Protein AF-A0A2W5T3E6-F1 (afdb_monomer)

Structure (mmCIF, N/CA/C/O backbone):
data_AF-A0A2W5T3E6-F1
#
_entry.id   AF-A0A2W5T3E6-F1
#
loop_
_atom_site.group_PDB
_atom_site.id
_atom_site.type_symbol
_atom_site.label_atom_id
_atom_site.label_alt_id
_atom_site.label_comp_id
_atom_site.label_asym_id
_atom_site.label_entity_id
_atom_site.label_seq_id
_atom_site.pdbx_PDB_ins_code
_atom_site.Cartn_x
_atom_site.Cartn_y
_atom_site.Cartn_z
_atom_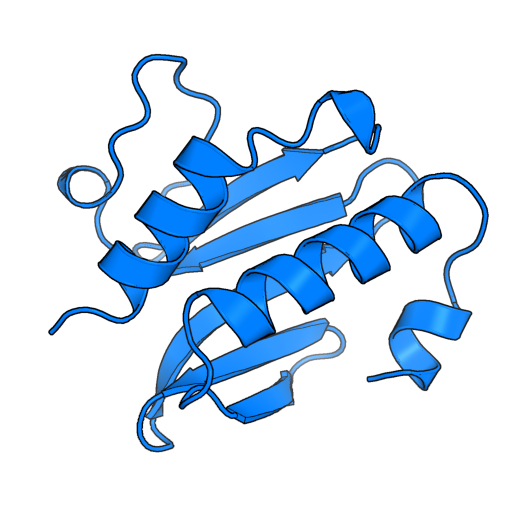site.occupancy
_atom_site.B_iso_or_equiv
_atom_site.auth_seq_id
_atom_site.auth_comp_id
_atom_site.auth_asym_id
_atom_site.auth_atom_id
_atom_site.pdbx_PDB_model_num
ATOM 1 N N . MET A 1 1 ? 7.322 -2.100 9.724 1.00 79.31 1 MET A N 1
ATOM 2 C CA . MET A 1 1 ? 6.057 -2.074 8.947 1.00 79.31 1 MET A CA 1
ATOM 3 C C . MET A 1 1 ? 4.866 -2.154 9.878 1.00 79.31 1 MET A C 1
ATOM 5 O O . MET A 1 1 ? 4.035 -1.257 9.857 1.00 79.31 1 MET A O 1
ATOM 9 N N . ASP A 1 2 ? 4.837 -3.162 10.740 1.00 81.81 2 ASP A N 1
ATOM 10 C CA . ASP A 1 2 ? 3.804 -3.334 11.760 1.00 81.81 2 ASP A CA 1
ATOM 11 C C . ASP A 1 2 ? 3.668 -2.125 12.699 1.00 81.81 2 ASP A C 1
ATOM 13 O O . ASP A 1 2 ? 2.551 -1.692 12.954 1.00 81.81 2 ASP A O 1
ATOM 17 N N . GLU A 1 3 ? 4.770 -1.468 13.079 1.00 85.00 3 GLU A N 1
ATOM 18 C CA . GLU A 1 3 ? 4.727 -0.201 13.834 1.00 85.00 3 GLU A CA 1
ATOM 19 C C . GLU A 1 3 ? 4.033 0.946 13.086 1.00 85.00 3 GLU A C 1
ATOM 21 O O . GLU A 1 3 ? 3.386 1.787 13.702 1.00 85.00 3 GLU A O 1
ATOM 26 N N . TYR A 1 4 ? 4.148 1.008 11.754 1.00 86.75 4 TYR A N 1
ATOM 27 C CA . TYR A 1 4 ? 3.424 2.008 10.965 1.00 86.75 4 TYR A CA 1
ATOM 28 C C . TYR A 1 4 ? 1.931 1.697 10.968 1.00 86.75 4 TYR A C 1
ATOM 30 O O . TYR A 1 4 ? 1.117 2.591 11.162 1.00 86.75 4 TYR A O 1
ATOM 38 N N . PHE A 1 5 ? 1.576 0.425 10.792 1.00 87.50 5 PHE A N 1
ATOM 39 C CA . PHE A 1 5 ? 0.185 -0.007 10.757 1.00 87.50 5 PHE A CA 1
ATOM 40 C C . PHE A 1 5 ? -0.463 0.153 12.137 1.00 87.50 5 PHE A C 1
ATOM 42 O O . PHE A 1 5 ? -1.650 0.441 12.209 1.00 87.50 5 PHE A O 1
ATOM 49 N N . ALA A 1 6 ? 0.295 0.004 13.229 1.00 88.00 6 ALA A N 1
ATOM 50 C CA . ALA A 1 6 ? -0.182 0.188 14.602 1.00 88.00 6 ALA A CA 1
ATOM 51 C C . ALA A 1 6 ? -0.600 1.636 14.916 1.00 88.00 6 ALA A C 1
ATOM 53 O O . ALA A 1 6 ? -1.316 1.869 15.882 1.00 88.00 6 ALA A O 1
ATOM 54 N N . LYS A 1 7 ? -0.194 2.611 14.090 1.00 88.00 7 LYS A N 1
ATOM 55 C CA . LYS A 1 7 ? -0.640 4.011 14.203 1.00 88.00 7 LYS A CA 1
ATOM 56 C C . LYS A 1 7 ? -2.058 4.237 13.675 1.00 88.00 7 LYS A C 1
ATOM 58 O O . LYS A 1 7 ? -2.599 5.326 13.853 1.00 88.00 7 LYS A O 1
ATOM 63 N N . PHE A 1 8 ? -2.627 3.247 12.992 1.00 89.31 8 PHE A N 1
ATOM 64 C CA . PHE A 1 8 ? -3.958 3.303 12.406 1.00 89.31 8 PHE A CA 1
ATOM 65 C C . PHE A 1 8 ? -4.837 2.234 13.047 1.00 89.31 8 PHE A C 1
ATOM 67 O O . PHE A 1 8 ? -4.378 1.126 13.321 1.00 89.31 8 PHE A O 1
ATOM 74 N N . ASP A 1 9 ? -6.108 2.567 13.230 1.00 87.75 9 ASP A N 1
ATOM 75 C CA . ASP A 1 9 ? -7.141 1.665 13.735 1.00 87.75 9 ASP A CA 1
ATOM 76 C C . ASP A 1 9 ? -8.356 1.690 12.787 1.00 87.75 9 ASP A C 1
ATOM 78 O O . ASP A 1 9 ? -8.331 2.384 11.764 1.00 87.75 9 ASP A O 1
ATOM 82 N N . GLY A 1 10 ? -9.399 0.912 13.076 1.00 88.94 10 GLY A N 1
ATOM 83 C CA . GLY A 1 10 ? -10.649 0.927 12.324 1.00 88.94 10 GLY A CA 1
ATOM 84 C C . GLY A 1 10 ? -10.500 0.552 10.845 1.00 88.94 10 GLY A C 1
ATOM 85 O O . GLY A 1 10 ? -9.866 -0.442 10.485 1.00 88.94 10 GLY A O 1
ATOM 86 N N . GLU A 1 11 ? -11.135 1.336 9.974 1.00 89.12 11 GLU A N 1
ATOM 87 C CA . GLU A 1 11 ? -11.175 1.104 8.523 1.00 89.12 11 GLU A CA 1
ATOM 88 C C . GLU A 1 11 ? -9.792 1.213 7.876 1.00 89.12 11 GLU A C 1
ATOM 90 O O . GLU A 1 11 ? -9.397 0.345 7.100 1.00 89.12 11 GLU A O 1
ATOM 95 N N . GLN A 1 12 ? -9.009 2.226 8.247 1.00 90.56 12 GLN A N 1
ATOM 96 C CA . GLN A 1 12 ? -7.681 2.483 7.692 1.00 90.56 12 GLN A CA 1
ATOM 97 C C . GLN A 1 12 ? -6.756 1.293 7.942 1.00 90.56 12 GLN A C 1
ATOM 99 O O . GLN A 1 12 ? -6.035 0.868 7.036 1.00 90.56 12 GLN A O 1
ATOM 104 N N . ARG A 1 13 ? -6.814 0.712 9.150 1.00 91.12 13 ARG A N 1
ATOM 105 C CA . ARG A 1 13 ? -6.042 -0.490 9.478 1.00 91.12 13 ARG A CA 1
ATOM 106 C C . ARG A 1 13 ? -6.447 -1.671 8.607 1.00 91.12 13 ARG A C 1
ATOM 108 O O . ARG A 1 13 ? -5.577 -2.333 8.046 1.00 91.12 13 ARG A O 1
ATOM 115 N N . LYS A 1 14 ? -7.751 -1.909 8.448 1.00 92.44 14 LYS A N 1
ATOM 116 C CA . LYS A 1 14 ? -8.251 -3.005 7.609 1.00 92.44 14 LYS A CA 1
ATOM 117 C C . LYS A 1 14 ? -7.852 -2.829 6.140 1.00 92.44 14 LYS A C 1
ATOM 119 O O . LYS A 1 14 ? -7.494 -3.810 5.494 1.00 92.44 14 LYS A O 1
ATOM 124 N N . ILE A 1 15 ? -7.865 -1.598 5.619 1.00 93.31 15 ILE A N 1
ATOM 125 C CA . ILE A 1 15 ? -7.424 -1.301 4.246 1.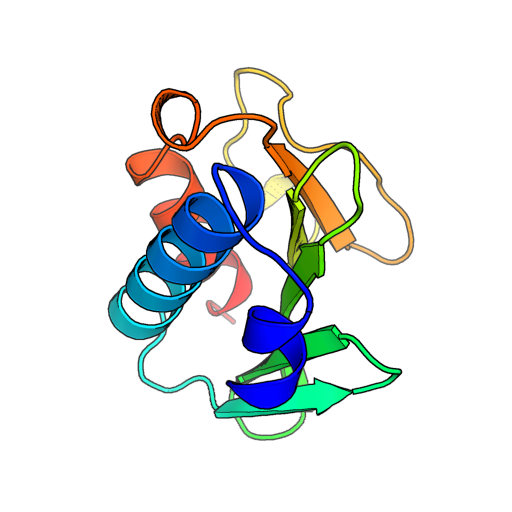00 93.31 15 ILE A CA 1
ATOM 126 C C . ILE A 1 15 ? -5.931 -1.584 4.100 1.00 93.31 15 ILE A C 1
ATOM 128 O O . ILE A 1 15 ? -5.525 -2.255 3.156 1.00 93.31 15 ILE A O 1
ATOM 132 N N . LEU A 1 16 ? -5.113 -1.115 5.044 1.00 92.56 16 LEU A N 1
ATOM 133 C CA . LEU A 1 16 ? -3.674 -1.363 5.051 1.00 92.56 16 LEU A CA 1
ATOM 134 C C . LEU A 1 16 ? -3.349 -2.863 5.056 1.00 92.56 16 LEU A C 1
ATOM 136 O O . LEU A 1 16 ? -2.526 -3.305 4.252 1.00 92.56 16 LEU A O 1
ATOM 140 N N . ASP A 1 17 ? -4.001 -3.644 5.919 1.00 92.69 17 ASP A N 1
ATOM 141 C CA . ASP A 1 17 ? -3.821 -5.099 5.990 1.00 92.69 17 ASP A CA 1
ATOM 142 C C . ASP A 1 17 ? -4.266 -5.794 4.691 1.00 92.69 17 ASP A C 1
ATOM 144 O O . ASP A 1 17 ? -3.526 -6.611 4.135 1.00 92.69 17 ASP A O 1
ATOM 148 N N . ALA A 1 18 ? -5.418 -5.405 4.135 1.00 93.06 18 ALA A N 1
ATOM 149 C CA . ALA A 1 18 ? -5.898 -5.932 2.859 1.00 93.06 18 ALA A CA 1
ATOM 150 C C . ALA A 1 18 ? -4.935 -5.620 1.702 1.00 93.06 18 ALA A C 1
ATOM 152 O O . ALA A 1 18 ? -4.615 -6.502 0.902 1.00 93.06 18 ALA A O 1
ATOM 153 N N . LEU A 1 19 ? -4.434 -4.385 1.621 1.00 92.62 19 LEU A N 1
ATOM 154 C CA . LEU A 1 19 ? -3.473 -3.977 0.598 1.00 92.62 19 LEU A CA 1
ATOM 155 C C . LEU A 1 19 ? -2.139 -4.702 0.765 1.00 92.62 19 LEU A C 1
ATOM 157 O O . LEU A 1 19 ? -1.597 -5.193 -0.221 1.00 92.62 19 LEU A O 1
ATOM 161 N N . ARG A 1 20 ? -1.630 -4.834 1.996 1.00 91.94 20 ARG A N 1
ATOM 162 C CA . ARG A 1 20 ? -0.408 -5.603 2.283 1.00 91.94 20 ARG A CA 1
ATOM 163 C C . ARG A 1 20 ? -0.538 -7.035 1.768 1.00 91.94 20 ARG A C 1
ATOM 165 O O . ARG A 1 20 ? 0.348 -7.490 1.048 1.00 91.94 20 ARG A O 1
ATOM 172 N N . ALA A 1 21 ? -1.643 -7.714 2.079 1.00 92.31 21 ALA A N 1
ATOM 173 C CA . ALA A 1 21 ? -1.891 -9.076 1.613 1.00 92.31 21 ALA A CA 1
ATOM 174 C C . ALA A 1 21 ? -1.939 -9.164 0.076 1.00 92.31 21 ALA A C 1
ATOM 176 O O . ALA A 1 21 ? -1.326 -10.057 -0.513 1.00 92.31 21 ALA A O 1
ATOM 177 N N . LEU A 1 22 ? -2.606 -8.210 -0.583 1.00 92.94 22 LEU A N 1
ATOM 178 C CA . LEU A 1 22 ? -2.658 -8.141 -2.047 1.00 92.94 22 LEU A CA 1
ATOM 179 C C . LEU A 1 22 ? -1.274 -7.929 -2.664 1.00 92.94 22 LEU A C 1
ATOM 181 O O . LEU A 1 22 ? -0.949 -8.591 -3.646 1.00 92.94 22 LEU A O 1
ATOM 185 N N . ILE A 1 23 ? -0.454 -7.045 -2.093 1.00 92.62 23 ILE A N 1
ATOM 186 C CA . ILE A 1 23 ? 0.902 -6.769 -2.580 1.00 92.62 23 ILE A CA 1
ATOM 187 C C . ILE A 1 23 ? 1.774 -8.012 -2.441 1.00 92.62 23 ILE A C 1
ATOM 189 O O . ILE A 1 23 ? 2.377 -8.443 -3.421 1.00 92.62 23 ILE A O 1
ATOM 193 N N . THR A 1 24 ? 1.792 -8.640 -1.265 1.00 90.50 24 THR A N 1
ATOM 194 C CA . THR A 1 24 ? 2.568 -9.866 -1.041 1.00 90.50 24 THR A CA 1
ATOM 195 C C . THR A 1 24 ? 2.130 -11.002 -1.969 1.00 90.50 24 THR A C 1
ATOM 197 O O . THR A 1 24 ? 2.975 -11.755 -2.446 1.00 90.50 24 THR A O 1
ATOM 200 N N . SER A 1 25 ? 0.836 -11.109 -2.281 1.00 92.12 25 SER A N 1
ATOM 201 C CA . SER A 1 25 ? 0.328 -12.111 -3.224 1.00 92.12 25 SER A CA 1
ATOM 202 C C . SER A 1 25 ? 0.663 -11.782 -4.686 1.00 92.12 25 SER A C 1
ATOM 204 O O . SER A 1 25 ? 1.038 -12.670 -5.451 1.00 92.12 25 SER A O 1
ATOM 206 N N . ALA A 1 26 ? 0.546 -10.515 -5.091 1.00 91.75 26 ALA A N 1
ATOM 207 C CA . ALA A 1 26 ? 0.766 -10.089 -6.471 1.00 91.75 26 ALA A CA 1
ATOM 208 C C . ALA A 1 26 ? 2.252 -10.064 -6.851 1.00 91.75 26 ALA A C 1
ATOM 210 O O . ALA A 1 26 ? 2.606 -10.416 -7.978 1.00 91.75 26 ALA A O 1
ATOM 211 N N . VAL A 1 27 ? 3.106 -9.628 -5.923 1.00 91.12 27 VAL A N 1
ATOM 212 C CA . VAL A 1 27 ? 4.540 -9.401 -6.131 1.00 91.12 27 VAL A CA 1
ATOM 213 C C . VAL A 1 27 ? 5.356 -9.988 -4.969 1.00 91.12 27 VAL A C 1
ATOM 215 O O . VAL A 1 27 ? 6.038 -9.256 -4.255 1.00 91.12 27 VAL A O 1
ATOM 218 N N . PRO A 1 28 ? 5.358 -11.323 -4.779 1.00 89.44 28 PRO A N 1
ATOM 219 C CA . PRO A 1 28 ? 6.026 -11.974 -3.642 1.00 89.44 28 PRO A CA 1
ATOM 220 C C . PRO A 1 28 ? 7.547 -11.768 -3.616 1.00 89.44 28 PRO A C 1
ATOM 222 O O . PRO A 1 28 ? 8.182 -11.929 -2.580 1.00 89.44 28 PRO A O 1
ATOM 225 N N . LYS A 1 29 ? 8.139 -11.399 -4.757 1.00 89.06 29 LYS A N 1
ATOM 226 C CA . LYS A 1 29 ? 9.565 -11.075 -4.888 1.00 89.06 29 LYS A CA 1
ATOM 227 C C . LYS A 1 29 ? 9.910 -9.648 -4.444 1.00 89.06 29 LYS A C 1
ATOM 229 O O . LYS A 1 29 ? 11.088 -9.308 -4.392 1.00 89.06 29 LYS A O 1
ATOM 234 N N . ALA A 1 30 ? 8.918 -8.793 -4.192 1.00 91.06 30 ALA A N 1
ATOM 235 C CA . ALA A 1 30 ? 9.158 -7.416 -3.791 1.00 91.06 30 ALA A CA 1
ATOM 236 C C . ALA A 1 30 ? 9.465 -7.337 -2.290 1.00 91.06 30 ALA A C 1
ATOM 238 O O . ALA A 1 30 ? 8.716 -7.837 -1.451 1.00 91.06 30 ALA A O 1
ATOM 239 N N . THR A 1 31 ? 10.546 -6.649 -1.948 1.00 91.19 31 THR A N 1
ATOM 240 C CA . THR A 1 31 ? 10.962 -6.431 -0.564 1.00 91.19 31 THR A CA 1
ATOM 241 C C . THR A 1 31 ? 10.215 -5.239 0.014 1.00 91.19 31 THR A C 1
ATOM 243 O O . THR A 1 31 ? 10.303 -4.133 -0.521 1.00 91.19 31 THR A O 1
ATOM 246 N N . ALA A 1 32 ? 9.504 -5.456 1.120 1.00 90.75 32 ALA A N 1
ATOM 247 C CA . ALA A 1 32 ? 8.839 -4.400 1.874 1.00 90.75 32 ALA A CA 1
ATOM 248 C C . ALA A 1 32 ? 9.827 -3.705 2.824 1.00 90.75 32 ALA A C 1
ATOM 250 O O . ALA A 1 32 ? 10.462 -4.356 3.653 1.00 90.75 32 ALA A O 1
ATOM 251 N N . ALA A 1 33 ? 9.917 -2.382 2.755 1.00 90.38 33 ALA A N 1
ATOM 252 C CA . ALA A 1 33 ? 10.720 -1.558 3.652 1.00 90.38 33 ALA A CA 1
ATOM 253 C C . ALA A 1 33 ? 9.987 -0.248 3.963 1.00 90.38 33 ALA A C 1
ATOM 255 O O . ALA A 1 33 ? 9.251 0.274 3.132 1.00 90.38 33 ALA A O 1
ATOM 256 N N . ILE A 1 34 ? 10.185 0.322 5.153 1.00 89.12 34 ILE A N 1
ATOM 257 C CA . ILE A 1 34 ? 9.710 1.685 5.423 1.00 89.12 34 ILE A CA 1
ATOM 258 C C . ILE A 1 34 ? 10.755 2.660 4.879 1.00 89.12 34 ILE A C 1
ATOM 260 O O . ILE A 1 34 ? 11.894 2.662 5.342 1.00 89.12 34 ILE A O 1
ATOM 264 N N . LYS A 1 35 ? 10.364 3.506 3.923 1.00 84.06 35 LYS A N 1
ATOM 265 C CA . LYS A 1 35 ? 11.185 4.613 3.412 1.00 84.06 35 LYS A CA 1
ATOM 266 C C . LYS A 1 35 ? 10.417 5.920 3.569 1.00 84.06 35 LYS A C 1
ATOM 268 O O . LYS A 1 35 ? 9.218 5.971 3.315 1.00 84.06 35 LYS A O 1
ATOM 273 N N . TRP A 1 36 ? 11.100 6.963 4.046 1.00 81.69 36 TRP A N 1
ATOM 274 C CA . TRP A 1 36 ? 10.514 8.296 4.270 1.00 81.69 36 TRP A CA 1
ATOM 275 C C . TRP A 1 36 ? 9.212 8.280 5.093 1.00 81.69 36 TRP A C 1
ATOM 277 O O . TRP A 1 36 ? 8.276 9.028 4.829 1.00 81.69 36 TRP A O 1
ATOM 287 N N . GLY A 1 37 ? 9.139 7.389 6.087 1.00 84.19 37 GLY A N 1
ATOM 288 C CA . GLY A 1 37 ? 7.986 7.277 6.981 1.00 84.19 37 GLY A CA 1
ATOM 289 C C . GLY A 1 37 ? 6.771 6.550 6.400 1.00 84.19 37 GLY A C 1
ATOM 290 O O . GLY A 1 37 ? 5.732 6.539 7.054 1.00 84.19 37 GLY A O 1
ATOM 291 N N . MET A 1 38 ? 6.881 5.921 5.227 1.00 87.94 38 MET A N 1
ATOM 292 C CA . MET A 1 38 ? 5.801 5.133 4.631 1.00 87.94 38 MET A CA 1
ATOM 293 C C . MET A 1 38 ? 6.284 3.761 4.130 1.00 87.94 38 MET A C 1
ATOM 295 O O . MET A 1 38 ? 7.434 3.620 3.708 1.00 87.94 38 MET A O 1
ATOM 299 N N . PRO A 1 39 ? 5.437 2.719 4.196 1.00 91.94 39 PRO A N 1
ATOM 300 C CA . PRO A 1 39 ? 5.772 1.418 3.639 1.00 91.94 39 PRO A CA 1
ATOM 301 C C . PRO A 1 39 ? 5.915 1.464 2.117 1.00 91.94 39 PRO A C 1
ATOM 303 O O . PRO A 1 39 ? 5.022 1.930 1.415 1.00 91.94 39 PRO A O 1
ATOM 306 N N . MET A 1 40 ? 7.026 0.944 1.616 1.00 91.94 40 MET A N 1
ATOM 307 C CA . MET A 1 40 ? 7.391 0.898 0.208 1.00 91.94 40 MET A CA 1
ATOM 308 C C . MET A 1 40 ? 7.869 -0.507 -0.155 1.00 91.94 40 MET A C 1
ATOM 310 O O . MET A 1 40 ? 8.558 -1.159 0.625 1.00 91.94 40 MET A O 1
ATOM 314 N N . TRP A 1 41 ? 7.524 -0.960 -1.355 1.00 93.25 41 TRP A N 1
ATOM 315 C CA . TRP A 1 41 ? 7.949 -2.238 -1.900 1.00 93.25 41 TRP A CA 1
ATOM 316 C C . TRP A 1 41 ? 8.837 -2.009 -3.104 1.00 93.25 41 TRP A C 1
ATOM 318 O O . TRP A 1 41 ? 8.459 -1.322 -4.059 1.00 93.25 41 TRP A O 1
ATOM 328 N N . THR A 1 42 ? 10.012 -2.620 -3.055 1.00 92.56 42 THR A N 1
ATOM 329 C CA . THR A 1 42 ? 10.996 -2.561 -4.130 1.00 92.56 42 THR A CA 1
ATOM 330 C C . THR A 1 42 ? 11.314 -3.953 -4.645 1.00 92.56 42 THR A C 1
ATOM 332 O O . THR A 1 42 ? 11.577 -4.856 -3.855 1.00 92.56 42 THR A O 1
ATOM 335 N N . LEU A 1 43 ? 11.332 -4.114 -5.961 1.00 91.00 43 LEU A N 1
ATOM 336 C CA . LEU A 1 43 ? 11.796 -5.309 -6.651 1.00 91.00 43 LEU A CA 1
ATOM 337 C C . LEU A 1 43 ? 13.282 -5.152 -7.004 1.00 91.00 43 LEU A C 1
ATOM 339 O O . LEU A 1 43 ? 13.720 -4.051 -7.345 1.00 91.00 43 LEU A O 1
ATOM 343 N N . ASP A 1 44 ? 14.053 -6.237 -6.900 1.00 86.44 44 ASP A N 1
ATOM 344 C CA . ASP A 1 44 ? 15.478 -6.276 -7.269 1.00 86.44 44 ASP A CA 1
ATOM 345 C C . ASP A 1 44 ? 16.317 -5.145 -6.625 1.00 86.44 44 ASP A C 1
ATOM 347 O O . ASP A 1 44 ? 17.232 -4.595 -7.229 1.00 86.44 44 ASP A O 1
ATOM 351 N N . GLY A 1 45 ? 15.965 -4.730 -5.401 1.00 80.06 45 GLY A N 1
ATOM 352 C CA . GLY A 1 45 ? 16.700 -3.737 -4.601 1.00 80.06 45 GLY A CA 1
ATOM 353 C C . GLY A 1 45 ? 16.543 -2.264 -5.012 1.00 80.06 45 GLY A C 1
ATOM 354 O O . GLY A 1 45 ? 16.710 -1.385 -4.164 1.00 80.06 45 GLY A O 1
ATOM 355 N N . SER A 1 46 ? 16.169 -1.970 -6.260 1.00 83.19 46 SER A N 1
ATOM 356 C CA . SER A 1 46 ? 16.117 -0.587 -6.774 1.00 83.19 46 SER A CA 1
ATOM 357 C C . SER A 1 46 ? 14.780 -0.187 -7.391 1.00 83.19 46 SER A C 1
ATOM 359 O O . SER A 1 46 ? 14.431 0.994 -7.373 1.00 83.19 46 SER A O 1
ATOM 361 N N . LYS A 1 47 ? 14.001 -1.134 -7.922 1.00 88.69 47 LYS A N 1
ATOM 362 C CA . LYS A 1 47 ? 12.772 -0.808 -8.649 1.00 88.69 47 LYS A CA 1
ATOM 363 C C . LYS A 1 47 ? 11.610 -0.635 -7.684 1.00 88.69 47 LYS A C 1
ATOM 365 O O . LYS A 1 47 ? 11.127 -1.608 -7.120 1.00 88.69 47 LYS A O 1
ATOM 370 N N . ILE A 1 48 ? 11.119 0.587 -7.518 1.00 89.94 4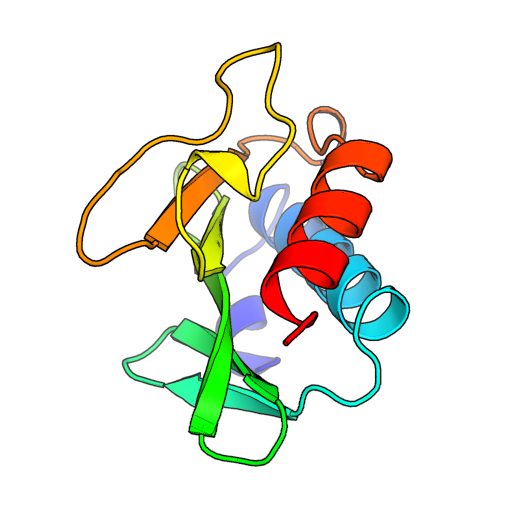8 ILE A N 1
ATOM 371 C CA . ILE A 1 48 ? 9.909 0.840 -6.728 1.00 89.94 48 ILE A CA 1
ATOM 372 C C . ILE A 1 48 ? 8.713 0.262 -7.484 1.00 89.94 48 ILE A C 1
ATOM 374 O O . ILE A 1 48 ? 8.482 0.628 -8.633 1.00 89.94 48 ILE A O 1
ATOM 378 N N . VAL A 1 49 ? 7.968 -0.633 -6.837 1.00 92.00 49 VAL A N 1
ATOM 379 C CA . VAL A 1 49 ? 6.728 -1.211 -7.374 1.00 92.00 49 VAL A CA 1
ATOM 380 C C . VAL A 1 49 ? 5.539 -0.418 -6.854 1.00 92.00 49 VAL A C 1
ATOM 382 O O . VAL A 1 49 ? 4.724 0.086 -7.625 1.00 92.00 49 VAL A O 1
ATOM 385 N N . CYS A 1 50 ? 5.460 -0.275 -5.532 1.00 93.31 50 CYS A N 1
ATOM 386 C CA . CYS A 1 50 ? 4.369 0.423 -4.875 1.00 93.31 50 CYS A CA 1
ATOM 387 C C . CYS A 1 50 ? 4.771 0.965 -3.503 1.00 93.31 50 CYS A C 1
ATOM 389 O O . CYS A 1 50 ? 5.779 0.563 -2.920 1.00 93.31 50 CYS A O 1
ATOM 391 N N . ALA A 1 51 ? 3.952 1.857 -2.962 1.00 92.31 51 ALA A N 1
ATOM 392 C CA . ALA A 1 51 ? 4.033 2.329 -1.592 1.00 92.31 51 ALA A CA 1
ATOM 393 C C . ALA A 1 51 ? 2.629 2.542 -1.020 1.00 92.31 51 ALA A C 1
ATOM 395 O O . ALA A 1 51 ? 1.679 2.793 -1.754 1.00 92.31 51 ALA A O 1
ATOM 396 N N . LEU A 1 52 ? 2.491 2.453 0.298 1.00 92.62 52 LEU A N 1
ATOM 397 C CA . LEU A 1 52 ? 1.247 2.753 0.997 1.00 92.62 52 LEU A CA 1
ATOM 398 C C . LEU A 1 52 ? 1.405 4.046 1.781 1.00 92.62 52 LEU A C 1
ATOM 400 O O . LEU A 1 52 ? 2.366 4.220 2.525 1.00 92.62 52 LEU A O 1
ATOM 404 N N . ARG A 1 53 ? 0.434 4.940 1.651 1.00 90.88 53 ARG A N 1
ATOM 405 C CA . ARG A 1 53 ? 0.330 6.157 2.448 1.00 90.88 53 ARG A CA 1
ATOM 406 C C . ARG A 1 53 ? -1.020 6.164 3.138 1.00 90.88 53 ARG A C 1
ATOM 408 O O . ARG A 1 53 ? -2.027 6.474 2.520 1.00 90.88 53 ARG A O 1
ATOM 415 N N . ALA A 1 54 ? -1.049 5.867 4.425 1.00 90.50 54 ALA A N 1
ATOM 416 C CA . ALA A 1 54 ? -2.250 6.039 5.224 1.00 90.50 54 ALA A CA 1
ATOM 417 C C . ALA A 1 54 ? -2.292 7.429 5.866 1.00 90.50 54 ALA A C 1
ATOM 419 O O . ALA A 1 54 ? -1.283 7.965 6.331 1.00 90.50 54 ALA A O 1
ATOM 420 N N . THR A 1 55 ? -3.486 8.009 5.881 1.00 88.00 55 THR A N 1
ATOM 421 C CA . THR A 1 55 ? -3.829 9.246 6.583 1.00 88.00 55 THR A CA 1
ATOM 422 C C . THR A 1 55 ? -5.047 8.984 7.469 1.00 88.00 55 THR A C 1
ATOM 424 O O . THR A 1 55 ? -5.679 7.934 7.371 1.00 88.00 55 THR A O 1
ATOM 427 N N . LYS A 1 56 ? -5.418 9.942 8.327 1.00 84.12 56 LYS A N 1
ATOM 428 C CA . LYS A 1 56 ? -6.640 9.821 9.138 1.00 84.12 56 LYS A CA 1
ATOM 429 C C . LYS A 1 56 ? -7.922 9.783 8.294 1.00 84.12 56 LYS A C 1
ATOM 431 O O . LYS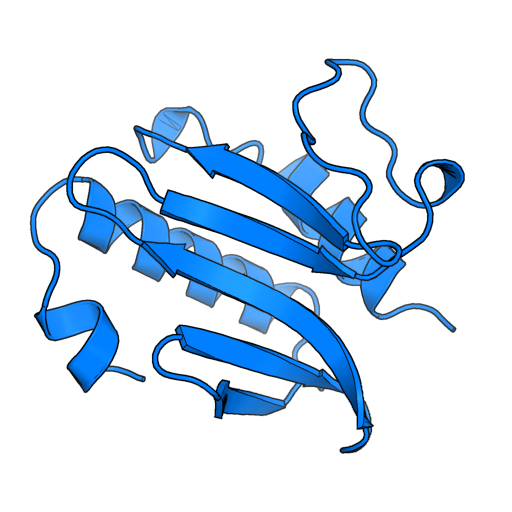 A 1 56 ? -8.921 9.274 8.776 1.00 84.12 56 LYS A O 1
ATOM 436 N N . ALA A 1 57 ? -7.903 10.286 7.058 1.00 87.81 57 ALA A N 1
ATOM 437 C CA . ALA A 1 57 ? -9.088 10.349 6.200 1.00 87.81 57 ALA A CA 1
ATOM 438 C C . ALA A 1 57 ? -9.171 9.195 5.185 1.00 87.81 57 ALA A C 1
ATOM 440 O O . ALA A 1 57 ? -10.259 8.728 4.876 1.00 87.81 57 ALA A O 1
ATOM 441 N N . HIS A 1 58 ? -8.035 8.753 4.645 1.00 90.25 58 HIS A N 1
ATOM 442 C CA . HIS A 1 58 ? -7.976 7.732 3.595 1.00 90.25 58 HIS A CA 1
ATOM 443 C C . HIS A 1 58 ? -6.607 7.047 3.545 1.00 90.25 58 HIS A C 1
ATOM 445 O O . HIS A 1 58 ? -5.604 7.578 4.035 1.00 90.25 58 HIS A O 1
ATOM 451 N N . VAL A 1 59 ? -6.557 5.892 2.889 1.00 92.62 59 VAL A N 1
ATOM 452 C CA . VAL A 1 59 ? -5.338 5.154 2.557 1.00 92.62 59 VAL A CA 1
ATOM 453 C C . VAL A 1 59 ? -5.080 5.253 1.057 1.00 92.62 59 VAL A C 1
ATOM 455 O O . VAL A 1 59 ? -5.899 4.848 0.244 1.00 92.62 59 VAL A O 1
ATOM 458 N N . GLY A 1 60 ? -3.931 5.804 0.692 1.00 92.12 60 GLY A N 1
ATOM 459 C CA . GLY A 1 60 ? -3.419 5.858 -0.667 1.00 92.12 60 GLY A CA 1
ATOM 460 C C . GLY A 1 60 ? -2.529 4.656 -0.980 1.00 92.12 60 GLY A C 1
ATOM 461 O O . GLY A 1 60 ? -1.534 4.432 -0.289 1.00 92.12 60 GLY A O 1
ATOM 462 N N . LEU A 1 61 ? -2.842 3.914 -2.039 1.00 93.00 61 LEU A N 1
ATOM 463 C CA . LEU A 1 61 ? -1.921 2.971 -2.673 1.00 93.00 61 LEU A CA 1
ATOM 464 C C . LEU A 1 61 ? -1.222 3.676 -3.831 1.00 93.00 61 LEU A C 1
ATOM 466 O O . LEU A 1 61 ? -1.850 3.950 -4.844 1.00 93.00 61 LEU A O 1
ATOM 470 N N . LEU A 1 62 ? 0.073 3.931 -3.697 1.00 91.50 62 LEU A N 1
ATOM 471 C CA . LEU A 1 62 ? 0.910 4.466 -4.759 1.00 91.50 62 LEU A CA 1
ATOM 472 C C . LEU A 1 62 ? 1.504 3.309 -5.562 1.00 91.50 62 LEU A C 1
ATOM 474 O O . LEU A 1 62 ? 2.114 2.417 -4.981 1.00 91.50 62 LEU A O 1
ATOM 478 N N . VAL A 1 63 ? 1.372 3.330 -6.880 1.00 91.62 63 VAL A N 1
ATOM 479 C CA . VAL A 1 63 ? 1.996 2.398 -7.824 1.00 91.62 63 VAL A CA 1
ATOM 480 C C . VAL A 1 63 ? 2.911 3.169 -8.767 1.00 91.62 63 VAL A C 1
ATOM 482 O O . VAL A 1 63 ? 2.606 4.288 -9.179 1.00 91.62 63 VAL A O 1
ATOM 485 N N . SER A 1 64 ? 4.059 2.581 -9.081 1.00 89.69 64 SER A N 1
ATOM 486 C CA . SER A 1 64 ? 5.088 3.195 -9.919 1.00 89.69 64 SER A CA 1
ATOM 487 C C . SER A 1 64 ? 4.979 2.686 -11.356 1.00 89.69 64 SER A C 1
ATOM 489 O O . SER A 1 64 ? 5.023 1.481 -11.605 1.00 89.69 64 SER A O 1
ATOM 491 N N . GLY A 1 65 ? 4.824 3.597 -12.309 1.00 86.75 65 GLY A N 1
ATOM 492 C CA . GLY A 1 65 ? 4.718 3.315 -13.734 1.00 86.75 65 GLY A CA 1
ATOM 493 C C . GLY A 1 65 ? 4.061 4.455 -14.524 1.00 86.75 65 GLY A C 1
ATOM 494 O O . GLY A 1 65 ? 3.387 5.313 -13.947 1.0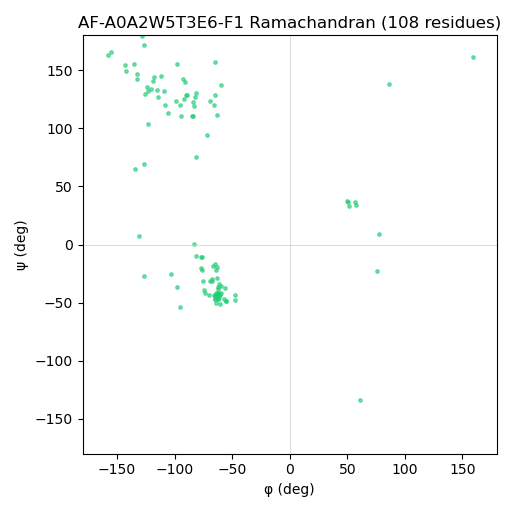0 86.75 65 GLY A O 1
ATOM 495 N N . PRO A 1 66 ? 4.245 4.480 -15.854 1.00 83.31 66 PRO A N 1
ATOM 496 C CA . PRO A 1 66 ? 3.523 5.403 -16.720 1.00 83.31 66 PRO A CA 1
ATOM 497 C C . PRO A 1 66 ? 2.019 5.108 -16.707 1.00 83.31 66 PRO A C 1
ATOM 499 O O . PRO A 1 66 ? 1.584 3.989 -16.440 1.00 83.31 66 PRO A O 1
ATOM 502 N N . ALA A 1 67 ? 1.232 6.124 -17.048 1.00 79.38 67 ALA A N 1
ATOM 503 C CA . ALA A 1 67 ? -0.223 6.062 -17.139 1.00 79.38 67 ALA A CA 1
ATOM 504 C C . ALA A 1 67 ? -0.752 4.857 -17.924 1.00 79.38 67 ALA A C 1
ATOM 506 O O . ALA A 1 67 ? -1.629 4.144 -17.452 1.00 79.38 67 ALA A O 1
ATOM 507 N N . GLU A 1 68 ? -0.169 4.631 -19.096 1.00 82.38 68 GLU A N 1
ATOM 508 C CA . GLU A 1 68 ? -0.578 3.623 -20.078 1.00 82.38 68 GLU A CA 1
ATOM 509 C C . GLU A 1 68 ? -0.365 2.187 -19.588 1.00 82.38 68 GLU A C 1
ATOM 511 O O . GLU A 1 68 ? -0.951 1.249 -20.116 1.00 82.38 68 GLU A O 1
ATOM 516 N N . ARG A 1 69 ? 0.476 2.001 -18.563 1.00 84.62 69 ARG A N 1
ATOM 517 C CA . ARG A 1 69 ? 0.737 0.686 -17.968 1.00 84.62 69 ARG A CA 1
ATOM 518 C C . ARG A 1 69 ? -0.404 0.229 -17.056 1.00 84.62 69 ARG A C 1
ATOM 520 O O . ARG A 1 69 ? -0.499 -0.962 -16.760 1.00 84.62 69 ARG A O 1
ATOM 527 N N . PHE A 1 70 ? -1.236 1.152 -16.582 1.00 86.25 70 PHE A N 1
ATOM 528 C CA . PHE A 1 70 ? -2.323 0.848 -15.665 1.00 86.25 70 PHE A CA 1
ATOM 529 C C . PHE A 1 70 ? -3.658 0.902 -16.401 1.00 86.25 70 PHE A C 1
ATOM 531 O O . PHE A 1 70 ? -4.106 1.970 -16.806 1.00 86.25 70 PHE A O 1
ATOM 538 N N . ASP A 1 71 ? -4.299 -0.258 -16.531 1.00 83.25 71 ASP A N 1
ATOM 539 C CA . ASP A 1 71 ? -5.664 -0.361 -17.042 1.00 83.25 71 ASP A CA 1
ATOM 540 C C . ASP A 1 71 ? -6.636 0.178 -15.981 1.00 83.25 71 ASP A C 1
ATOM 542 O O . ASP A 1 71 ? -6.959 -0.503 -15.005 1.00 83.25 71 ASP A O 1
ATOM 546 N N . ASP A 1 72 ? -6.980 1.458 -16.100 1.00 82.88 72 ASP A N 1
ATOM 547 C CA . ASP A 1 72 ? -7.805 2.210 -15.151 1.00 82.88 72 ASP A CA 1
ATOM 548 C C . ASP A 1 72 ? -8.988 2.868 -15.885 1.00 82.88 72 ASP A C 1
ATOM 550 O O . ASP A 1 72 ? -9.012 4.091 -16.054 1.00 82.88 72 ASP A O 1
ATOM 554 N N . PRO A 1 73 ? -9.956 2.066 -16.372 1.00 77.62 73 PRO A N 1
ATOM 555 C CA . PRO A 1 73 ? -11.103 2.571 -17.133 1.00 77.62 73 PRO A CA 1
ATOM 556 C C . PRO A 1 73 ? -11.991 3.508 -16.304 1.00 77.62 73 PRO A C 1
ATOM 558 O O . PRO A 1 73 ? -12.597 4.427 -16.846 1.00 77.62 73 PRO A O 1
ATOM 561 N N . ASP A 1 74 ? -12.028 3.305 -14.985 1.00 79.75 74 ASP A N 1
ATOM 562 C CA . ASP A 1 74 ? -12.782 4.123 -14.033 1.00 79.75 74 ASP A CA 1
ATOM 563 C C . ASP A 1 74 ? -12.038 5.402 -13.599 1.00 79.75 74 ASP A C 1
ATOM 565 O O . ASP A 1 74 ? -12.547 6.147 -12.761 1.00 79.75 74 ASP A O 1
ATOM 569 N N . GLN A 1 75 ? -10.828 5.650 -14.119 1.00 82.00 75 GLN A N 1
ATOM 570 C CA . GLN A 1 75 ? -9.974 6.789 -13.753 1.00 82.00 75 GLN A CA 1
ATOM 571 C C . GLN A 1 75 ? -9.788 6.959 -12.229 1.00 82.00 75 GLN A C 1
ATOM 573 O O . GLN A 1 75 ? -9.747 8.079 -11.711 1.00 82.00 75 GLN A O 1
ATOM 578 N N . ARG A 1 76 ? -9.686 5.846 -11.488 1.00 85.50 76 ARG A N 1
ATOM 579 C CA . ARG A 1 76 ? -9.521 5.847 -10.024 1.00 85.50 76 ARG A CA 1
ATOM 580 C C . ARG A 1 76 ? -8.103 6.215 -9.596 1.00 85.50 76 ARG A C 1
ATOM 582 O O . ARG A 1 76 ? -7.883 6.583 -8.440 1.00 85.50 76 ARG A O 1
ATOM 589 N N . LEU A 1 77 ? -7.129 6.053 -10.487 1.00 85.75 77 LEU A N 1
ATOM 590 C CA . LEU A 1 77 ? -5.741 6.370 -10.220 1.00 85.75 77 LEU A CA 1
ATOM 591 C C . LEU A 1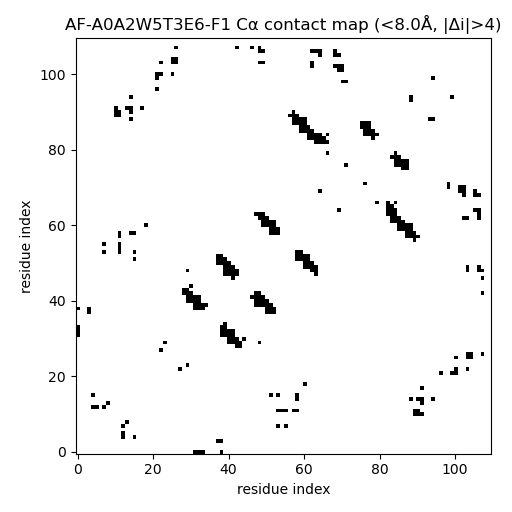 77 ? -5.470 7.854 -10.463 1.00 85.75 77 LEU A C 1
ATOM 593 O O . LEU A 1 77 ? -5.401 8.335 -11.594 1.00 85.75 77 LEU A O 1
ATOM 597 N N . GLU A 1 78 ? -5.223 8.568 -9.376 1.00 83.50 78 GLU A N 1
ATOM 598 C CA . GLU A 1 78 ? -4.917 9.989 -9.392 1.00 83.50 78 GLU A CA 1
ATOM 599 C C . GLU A 1 78 ? -3.406 10.241 -9.311 1.00 83.50 78 GLU A C 1
ATOM 601 O O . GLU A 1 78 ? -2.638 9.466 -8.740 1.00 83.50 78 GLU A O 1
ATOM 606 N N . GLY A 1 79 ? -2.967 11.391 -9.815 1.00 67.00 79 GLY A N 1
ATOM 607 C CA . GLY A 1 79 ? -1.573 11.814 -9.731 1.00 67.00 79 GLY A CA 1
ATOM 608 C C . GLY A 1 79 ? -0.703 11.278 -10.868 1.00 67.00 79 GLY A C 1
ATOM 609 O O . GLY A 1 79 ? -0.804 10.138 -11.309 1.00 67.00 79 GLY A O 1
ATOM 610 N N . SER A 1 80 ? 0.152 12.163 -11.358 1.00 58.03 80 SER A N 1
ATOM 611 C CA . SER A 1 80 ? 1.077 11.941 -12.473 1.00 58.03 80 SER A CA 1
ATOM 612 C C . SER A 1 80 ? 2.501 12.387 -12.122 1.00 58.03 80 SER A C 1
ATOM 614 O O . SER A 1 80 ? 3.389 12.394 -12.974 1.00 58.03 80 SER A O 1
ATOM 616 N N . ALA A 1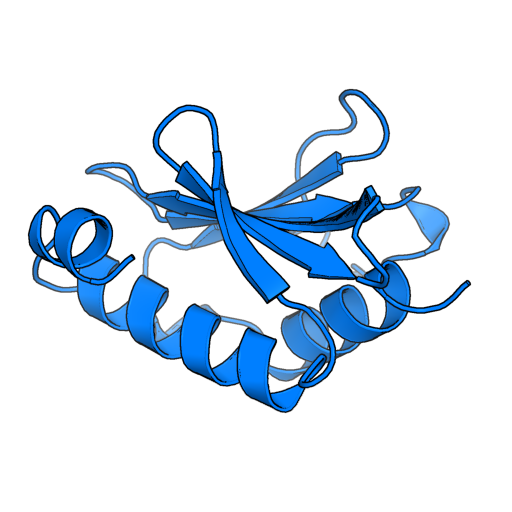 81 ? 2.745 12.749 -10.858 1.00 53.94 81 ALA A N 1
ATOM 617 C CA . ALA A 1 81 ? 4.058 13.178 -10.404 1.00 53.94 81 ALA A CA 1
ATOM 618 C C . ALA A 1 81 ? 5.049 12.006 -10.493 1.00 53.94 81 ALA A C 1
ATOM 620 O O . ALA A 1 81 ? 4.856 10.969 -9.863 1.00 53.94 81 ALA A O 1
ATOM 621 N N . GLN A 1 82 ? 6.108 12.185 -11.289 1.00 63.88 82 GLN A N 1
ATOM 622 C CA . GLN A 1 82 ? 7.238 11.253 -11.425 1.00 63.88 82 GLN A CA 1
ATOM 623 C C . GLN A 1 82 ? 6.865 9.818 -11.852 1.00 63.88 82 GLN A C 1
ATOM 625 O O . GLN A 1 82 ? 7.521 8.870 -11.425 1.00 63.88 82 GLN A O 1
ATOM 630 N N . ASN A 1 83 ? 5.840 9.635 -12.696 1.00 79.31 83 ASN A N 1
ATOM 631 C CA . ASN A 1 83 ? 5.328 8.303 -13.063 1.00 79.31 83 ASN A CA 1
ATOM 632 C C . ASN A 1 83 ? 4.894 7.480 -11.837 1.00 79.31 83 ASN A C 1
ATOM 634 O O . ASN A 1 83 ? 5.108 6.274 -11.784 1.00 79.31 83 ASN A O 1
ATOM 638 N N . MET A 1 84 ? 4.310 8.122 -10.825 1.00 84.00 84 MET A N 1
ATOM 639 C CA . MET A 1 84 ? 3.592 7.429 -9.761 1.00 84.00 84 MET A CA 1
ATOM 640 C C . MET A 1 84 ? 2.123 7.805 -9.801 1.00 84.00 84 MET A C 1
ATOM 642 O O . MET A 1 84 ? 1.766 8.982 -9.865 1.00 84.00 84 MET A O 1
ATOM 646 N N . ARG A 1 85 ? 1.283 6.782 -9.712 1.00 89.06 85 ARG A N 1
ATOM 647 C CA . ARG A 1 85 ? -0.164 6.908 -9.611 1.00 89.06 85 ARG A CA 1
ATOM 648 C C . ARG A 1 85 ? -0.625 6.470 -8.238 1.00 89.06 85 ARG A C 1
ATOM 650 O O . ARG A 1 85 ? -0.048 5.546 -7.677 1.00 89.06 85 ARG A O 1
ATOM 657 N N . GLN A 1 86 ? -1.650 7.108 -7.692 1.00 89.88 86 GLN A N 1
ATOM 658 C CA . GLN A 1 86 ? -2.197 6.766 -6.387 1.00 89.88 86 GLN A CA 1
ATOM 659 C C . GLN A 1 86 ? -3.686 6.432 -6.468 1.00 89.88 86 GLN A C 1
ATOM 661 O O . GLN A 1 86 ? -4.469 7.187 -7.029 1.00 89.88 86 GLN A O 1
ATOM 666 N N . LEU A 1 87 ? -4.080 5.323 -5.855 1.00 91.38 87 LEU A N 1
ATOM 667 C CA . LEU A 1 87 ? -5.472 4.984 -5.592 1.00 91.38 87 LEU A CA 1
ATOM 668 C C . LEU A 1 87 ? -5.817 5.428 -4.171 1.00 91.38 87 LEU A C 1
ATOM 670 O O . LEU A 1 87 ? -5.207 4.928 -3.223 1.00 91.38 87 LEU A O 1
ATOM 674 N N . LYS A 1 88 ? -6.795 6.318 -4.003 1.00 92.19 88 LYS A N 1
ATOM 675 C CA . LYS A 1 88 ? -7.310 6.687 -2.677 1.00 92.19 88 LYS A CA 1
ATOM 676 C C . LYS A 1 88 ? -8.453 5.761 -2.279 1.00 92.19 88 LYS A C 1
ATOM 678 O O . LYS A 1 88 ? -9.410 5.596 -3.022 1.00 92.19 88 LYS A O 1
ATOM 683 N N . LEU A 1 89 ? -8.356 5.191 -1.085 1.00 91.62 89 LEU A N 1
ATOM 684 C CA . LEU A 1 89 ? -9.336 4.274 -0.517 1.00 91.62 89 LEU A CA 1
ATOM 685 C C . LEU A 1 89 ? -9.780 4.780 0.849 1.00 91.62 89 LEU A C 1
ATOM 687 O O . LEU A 1 89 ? -8.953 5.066 1.717 1.00 91.62 89 LEU A O 1
ATOM 691 N N . THR A 1 90 ? -11.086 4.863 1.053 1.00 90.19 90 THR A N 1
ATOM 692 C CA . THR A 1 90 ? -11.689 5.218 2.347 1.00 90.19 90 THR A CA 1
ATOM 693 C C . TH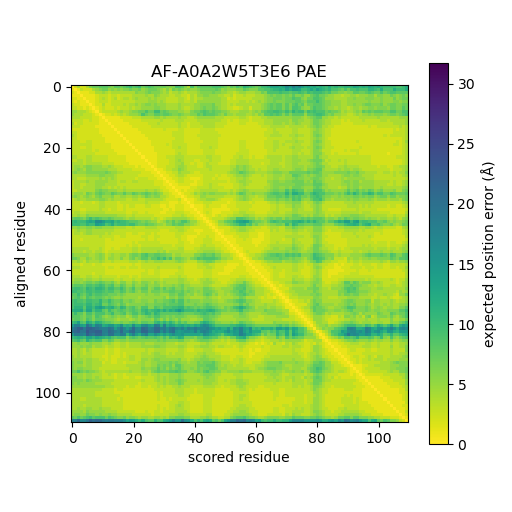R A 1 90 ? -12.247 4.001 3.072 1.00 90.19 90 THR A C 1
ATOM 695 O O . THR A 1 90 ? -12.280 4.004 4.297 1.00 90.19 90 THR A O 1
ATOM 698 N N . THR A 1 91 ? -12.614 2.949 2.332 1.00 89.00 91 THR A N 1
ATOM 699 C CA . THR A 1 91 ? -13.196 1.714 2.872 1.00 89.00 91 THR A CA 1
ATOM 700 C C . THR A 1 91 ? -12.551 0.480 2.241 1.00 89.00 91 THR A C 1
ATOM 702 O O . THR A 1 91 ? -12.030 0.522 1.123 1.00 89.00 91 THR A O 1
ATOM 705 N N . VAL A 1 92 ? -12.595 -0.654 2.944 1.00 88.81 92 VAL A N 1
ATOM 706 C CA . VAL A 1 92 ? -12.072 -1.935 2.420 1.00 88.81 92 VAL A CA 1
ATOM 707 C C . VAL A 1 92 ? -12.925 -2.482 1.277 1.00 88.81 92 VAL A C 1
ATOM 709 O O . VAL A 1 92 ? -12.411 -3.161 0.388 1.00 88.81 92 VAL A O 1
ATOM 712 N N . ALA A 1 93 ? -14.230 -2.211 1.310 1.00 88.12 93 ALA A N 1
ATOM 713 C CA . ALA A 1 93 ? -15.171 -2.686 0.302 1.00 88.12 93 ALA A CA 1
ATOM 714 C C . ALA A 1 93 ? -14.923 -2.040 -1.068 1.00 88.12 93 ALA A C 1
ATOM 716 O O . ALA A 1 93 ? -15.152 -2.685 -2.087 1.00 88.12 93 ALA A O 1
ATOM 717 N N . ASP A 1 94 ? -14.401 -0.810 -1.088 1.00 87.12 94 ASP A N 1
ATOM 718 C CA . ASP A 1 94 ? -14.091 -0.099 -2.328 1.00 87.12 94 ASP A CA 1
ATOM 719 C C . ASP A 1 94 ? -12.795 -0.585 -3.001 1.00 87.12 94 ASP A C 1
ATOM 721 O O . ASP A 1 94 ? -12.547 -0.256 -4.155 1.00 87.12 94 ASP A O 1
ATOM 725 N N . ILE A 1 95 ? -11.975 -1.408 -2.328 1.00 89.31 95 ILE A N 1
ATOM 726 C CA . ILE A 1 95 ? -10.707 -1.892 -2.890 1.00 89.31 95 ILE A CA 1
ATOM 727 C C . ILE A 1 95 ? -10.986 -2.738 -4.142 1.00 89.31 95 ILE A C 1
ATOM 729 O O . ILE A 1 95 ? -11.452 -3.879 -4.018 1.00 89.31 95 ILE A O 1
ATOM 733 N N . PRO A 1 96 ? -10.611 -2.274 -5.352 1.00 89.12 96 PRO A N 1
ATOM 734 C CA . PRO A 1 96 ? -10.844 -3.024 -6.571 1.00 89.12 96 PRO A CA 1
ATOM 735 C C . PRO A 1 96 ? -9.744 -4.080 -6.709 1.00 89.12 96 PRO A C 1
ATOM 737 O O . PRO A 1 96 ? -8.811 -3.930 -7.493 1.00 89.12 96 PRO A O 1
ATOM 740 N N . LYS A 1 97 ? -9.833 -5.161 -5.919 1.00 90.00 97 LYS A N 1
ATOM 741 C CA . LYS A 1 97 ? -8.776 -6.182 -5.758 1.00 90.00 97 LYS A CA 1
ATOM 742 C C . LYS A 1 97 ? -8.198 -6.659 -7.094 1.00 90.00 97 LYS A C 1
ATOM 744 O O . LYS A 1 97 ? -6.986 -6.761 -7.226 1.00 90.00 97 LYS A O 1
ATOM 749 N N . LYS A 1 98 ? -9.059 -6.900 -8.092 1.00 89.19 98 LYS A N 1
ATOM 750 C CA . LYS A 1 98 ? -8.651 -7.316 -9.445 1.00 89.19 98 LYS A CA 1
ATOM 751 C C . LYS A 1 98 ? -7.755 -6.274 -10.124 1.00 89.19 98 LYS A C 1
ATOM 753 O O . LYS A 1 98 ? -6.662 -6.621 -10.563 1.00 89.19 98 LYS A O 1
ATOM 758 N N . HIS A 1 99 ? -8.193 -5.015 -10.150 1.00 89.94 99 HIS A N 1
ATOM 759 C CA . HIS A 1 99 ? -7.441 -3.906 -10.736 1.00 89.94 99 HIS A CA 1
ATOM 760 C C . HIS A 1 99 ? -6.145 -3.652 -9.967 1.00 89.94 99 HIS A C 1
ATOM 762 O O . HIS A 1 99 ? -5.077 -3.635 -10.564 1.00 89.94 99 HIS A O 1
ATOM 768 N N . VAL A 1 100 ? -6.201 -3.595 -8.631 1.00 90.94 100 VAL A N 1
ATOM 769 C CA . VAL A 1 100 ? -5.016 -3.428 -7.774 1.00 90.94 100 VAL A CA 1
ATOM 770 C C . VAL A 1 100 ? -3.971 -4.508 -8.054 1.00 90.94 100 VAL A C 1
ATOM 772 O O . VAL A 1 100 ? -2.803 -4.193 -8.266 1.00 90.94 100 VAL A O 1
ATOM 775 N N . THR A 1 101 ? -4.366 -5.782 -8.108 1.00 92.00 101 THR A N 1
ATOM 776 C CA . THR A 1 101 ? -3.440 -6.872 -8.442 1.00 92.00 101 THR A CA 1
ATOM 777 C C . THR A 1 101 ? -2.859 -6.722 -9.848 1.00 92.00 101 THR A C 1
ATOM 779 O O . THR A 1 101 ? -1.662 -6.954 -10.025 1.00 92.00 101 THR A O 1
ATOM 782 N N . ALA A 1 102 ? -3.667 -6.334 -10.839 1.00 91.50 102 ALA A N 1
ATOM 783 C CA . ALA A 1 102 ? -3.189 -6.088 -12.198 1.00 91.50 102 ALA A CA 1
ATOM 784 C C . ALA A 1 102 ? -2.166 -4.942 -12.234 1.00 91.50 102 ALA A C 1
ATOM 786 O O . ALA A 1 102 ? -1.075 -5.117 -12.774 1.00 91.50 102 ALA A O 1
ATOM 787 N N . TRP A 1 103 ? -2.457 -3.820 -11.574 1.00 91.56 103 TRP A N 1
ATOM 788 C CA . TRP A 1 103 ? -1.564 -2.666 -11.489 1.00 91.56 103 TRP A CA 1
ATOM 789 C C . TRP A 1 103 ? -0.252 -2.995 -10.780 1.00 91.56 103 TRP A C 1
ATOM 791 O O . TRP A 1 103 ? 0.813 -2.616 -11.256 1.00 91.56 103 TRP A O 1
ATOM 801 N N . LEU A 1 104 ? -0.292 -3.756 -9.684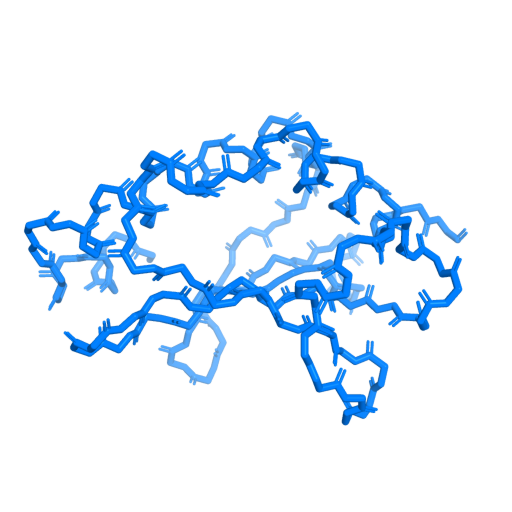 1.00 92.06 104 LEU A N 1
ATOM 802 C CA . LEU A 1 104 ? 0.912 -4.196 -8.970 1.00 92.06 104 LEU A CA 1
ATOM 803 C C . LEU A 1 104 ? 1.799 -5.092 -9.838 1.00 92.06 104 LEU A C 1
ATOM 805 O O . LEU A 1 104 ? 3.017 -4.907 -9.881 1.00 92.06 104 LEU A O 1
ATOM 809 N N . LYS A 1 105 ? 1.196 -6.039 -10.564 1.00 91.06 105 LYS A N 1
ATOM 810 C CA . LYS A 1 105 ? 1.921 -6.887 -11.519 1.00 91.06 105 LYS A CA 1
ATOM 811 C C . LYS A 1 105 ? 2.508 -6.062 -12.659 1.00 91.06 105 LYS A C 1
ATOM 813 O O . LYS A 1 105 ? 3.660 -6.282 -13.018 1.00 91.06 105 LYS A O 1
ATOM 818 N N . ALA A 1 106 ? 1.754 -5.101 -13.183 1.00 90.88 106 ALA A N 1
ATOM 819 C CA . ALA A 1 106 ? 2.212 -4.209 -14.238 1.00 90.88 106 ALA A CA 1
ATOM 820 C C . ALA A 1 106 ? 3.387 -3.334 -13.764 1.00 90.88 106 ALA A C 1
ATOM 822 O O . ALA A 1 106 ? 4.391 -3.234 -14.462 1.00 90.88 106 ALA A O 1
ATOM 823 N N . ALA A 1 107 ? 3.319 -2.782 -12.549 1.00 90.19 107 ALA A N 1
ATOM 824 C CA . ALA A 1 107 ? 4.413 -2.030 -11.932 1.00 90.19 107 ALA A CA 1
ATOM 825 C C . ALA A 1 107 ? 5.666 -2.898 -11.708 1.00 90.19 107 ALA A C 1
ATOM 827 O O . ALA A 1 107 ? 6.795 -2.432 -11.880 1.00 90.19 107 ALA A O 1
ATOM 828 N N . ALA A 1 108 ? 5.494 -4.176 -11.361 1.00 89.50 108 ALA A N 1
ATOM 829 C CA . ALA A 1 108 ? 6.605 -5.115 -11.225 1.00 89.50 108 ALA A CA 1
ATOM 830 C C . ALA A 1 108 ? 7.177 -5.583 -12.573 1.00 89.50 108 ALA A C 1
ATOM 832 O O . ALA A 1 108 ? 8.389 -5.799 -12.665 1.00 89.50 108 ALA A O 1
ATOM 833 N N . ALA A 1 109 ? 6.359 -5.681 -13.624 1.00 85.25 109 ALA A N 1
ATOM 834 C CA . ALA A 1 109 ? 6.784 -6.077 -14.966 1.00 85.25 109 ALA A CA 1
ATOM 835 C C . ALA A 1 109 ? 7.850 -5.117 -15.521 1.00 85.25 109 ALA A C 1
ATOM 837 O O . ALA A 1 109 ? 7.759 -3.905 -15.311 1.00 85.25 109 ALA A O 1
ATOM 838 N N . LYS A 1 110 ? 8.899 -5.664 -16.154 1.00 60.44 110 LYS A N 1
ATOM 839 C CA . LYS A 1 110 ? 9.981 -4.882 -16.780 1.00 60.44 110 LYS A CA 1
ATOM 840 C C . LYS A 1 110 ? 9.405 -3.931 -17.825 1.00 60.44 110 LYS A C 1
ATOM 842 O O . LYS A 1 110 ? 8.600 -4.392 -18.654 1.00 60.44 110 LYS A O 1
#

Solvent-accessible surface area (backbone atoms only — not comparable to full-atom values): 6138 Å² total; per-residue (Å²): 100,69,72,65,49,68,78,41,60,74,52,53,29,52,33,52,53,52,48,49,53,46,45,49,70,50,40,68,78,40,48,78,44,73,53,98,90,28,46,30,29,25,35,90,87,71,45,60,23,35,33,44,46,76,52,98,79,37,32,30,44,33,37,30,46,57,72,90,65,42,88,52,92,82,64,62,60,43,68,69,67,91,37,31,29,29,36,76,36,68,46,58,85,72,57,55,60,71,53,54,39,50,38,48,38,45,28,62,49,132

InterPro domains:
  IPR014922 YdhG-like domain [PF08818] (12-107)

Mean predicted aligned error: 4.51 Å

Organism: NCBI:txid48

Nearest PDB structures (foldseek):
  2bsi-assembly1_B  TM=5.263E-01  e=3.123E-02  Yersinia enterocolitica
  8jik-assembly1_A-2  TM=5.120E-01  e=3.191E-01  Camellia sinensis
  4khb-assembly4_G  TM=3.463E-01  e=4.521E-01  Thermochaetoides thermophila DSM 1495
  4khb-assembly2_C  TM=2.465E-01  e=3.191E-01  Thermochaetoides thermophila DSM 1495
  4khb-assembly3_E  TM=2.469E-01  e=7.197E-01  Thermochaetoides thermophila DSM 1495

Radius of gyration: 12.73 Å; Cα contacts (8 Å, |Δi|>4): 186; chains: 1; bounding box: 32×25×35 Å

Secondary structure (DSSP, 8-state):
-HHHHTT--HHHHHHHHHHHHHHHHH-TTSEEEEETTEEEEEETTTEEEEEEEE-SS-EEEEEES-GGGS--TT--EE--GGGEEEEEESSSTT--HHHHHHHHHHHH--

Foldseek 3Di:
DVVLLVVDDDFLSVQVVVLVVLLCVLCVQWDWDDDPSWIWTAHPVPQTAWTWDDDPQWIKIKGAAAPVLQPCPVPQWDDDPNRITIHTGRGNVPPPSVRSSSSSNSSVDD

Sequence (110 aa):
MDEYFAKFDGEQRKILDALRALITSAVPKATAAIKWGMPMWTLDGSKIVCALRATKAHVGLLVSGPAERFDDPDQRLEGSAQNMRQLKLTTVADIPKKHVTAWLKAAAAK

pLDDT: mean 87.41, std 7.01, range [53.94, 93.31]